Protein AF-A0A528E7I0-F1 (afdb_monomer_lite)

Radius of gyration: 14.81 Å; chains: 1; bounding box: 31×19×43 Å

Foldseek 3Di:
DDDPVNVVVVVVVVVCVVDHAQDWDWDPVVCVVPVHTDIDRQCCPPPVRHPVVD

Sequence (54 aa):
MTSFSSRVAAAAAAIREIFPETPLQENDYLSKKTGARVLLKREDLSPVRSYKIR

Structure (mmCIF, N/CA/C/O backbone):
data_AF-A0A528E7I0-F1
#
_entry.id   AF-A0A528E7I0-F1
#
loop_
_atom_site.group_PDB
_atom_site.id
_atom_site.type_symbol
_atom_site.label_atom_id
_atom_site.label_alt_id
_atom_site.label_comp_id
_atom_site.label_asym_id
_atom_site.label_entity_id
_atom_site.label_seq_id
_atom_site.pdbx_PDB_ins_code
_atom_site.Cartn_x
_atom_site.Cartn_y
_atom_site.Cartn_z
_atom_site.occupancy
_atom_site.B_iso_or_equiv
_atom_site.auth_seq_id
_atom_site.auth_comp_id
_atom_site.auth_asym_id
_atom_site.auth_atom_id
_atom_site.pdbx_PDB_model_num
ATOM 1 N N . MET A 1 1 ? -0.644 12.537 -28.101 1.00 49.66 1 MET A N 1
ATOM 2 C CA . MET A 1 1 ? -0.376 12.917 -26.695 1.00 49.66 1 MET A CA 1
ATOM 3 C C . MET A 1 1 ? -0.713 11.728 -25.811 1.00 49.66 1 MET A C 1
ATOM 5 O O . MET A 1 1 ? -1.868 11.330 -25.793 1.00 49.66 1 MET A O 1
ATOM 9 N N . THR A 1 2 ? 0.249 11.114 -25.121 1.00 63.69 2 THR A N 1
ATOM 10 C CA . THR A 1 2 ? -0.099 10.071 -24.141 1.00 63.69 2 THR A CA 1
ATOM 11 C C . THR A 1 2 ? -0.764 10.734 -22.936 1.00 63.69 2 THR A C 1
ATOM 13 O O . THR A 1 2 ? -0.244 11.725 -22.410 1.00 63.69 2 THR A O 1
ATOM 16 N N . SER A 1 3 ? -1.904 10.202 -22.497 1.00 89.69 3 SER A N 1
ATOM 17 C CA . SER A 1 3 ? -2.568 10.670 -21.277 1.00 89.69 3 SER A CA 1
ATOM 18 C C . SER A 1 3 ? -1.633 10.523 -20.066 1.00 89.69 3 SER A C 1
ATOM 20 O O . SER A 1 3 ? -0.716 9.696 -20.077 1.00 89.69 3 SER A O 1
ATOM 22 N N . PHE A 1 4 ? -1.843 11.324 -19.019 1.00 94.81 4 PHE A N 1
ATOM 23 C CA . PHE A 1 4 ? -1.126 11.173 -17.747 1.00 94.81 4 PHE A CA 1
ATOM 24 C C . PHE A 1 4 ? -1.188 9.722 -17.237 1.00 94.81 4 PHE A C 1
ATOM 26 O O . PHE A 1 4 ? -0.151 9.139 -16.929 1.00 94.81 4 PHE A O 1
ATOM 33 N N . SER A 1 5 ? -2.371 9.103 -17.284 1.00 95.75 5 SER A N 1
ATOM 34 C CA . SER A 1 5 ? -2.595 7.714 -16.874 1.00 95.75 5 SER A CA 1
ATOM 35 C C . SER A 1 5 ? -1.737 6.711 -17.649 1.00 95.75 5 SER A C 1
ATOM 37 O O . SER A 1 5 ? -1.206 5.775 -17.059 1.00 95.75 5 SER A O 1
ATOM 39 N N . SER A 1 6 ? -1.533 6.928 -18.953 1.00 96.44 6 SER A N 1
ATOM 40 C CA . SER A 1 6 ? -0.675 6.061 -19.773 1.00 96.44 6 SER A CA 1
ATOM 41 C C . SER A 1 6 ? 0.788 6.107 -19.321 1.00 96.44 6 SER A C 1
ATOM 43 O O . SER A 1 6 ? 1.451 5.073 -19.286 1.00 96.44 6 SER A O 1
ATOM 45 N N . ARG A 1 7 ? 1.296 7.287 -18.934 1.00 96.38 7 ARG A N 1
ATOM 46 C CA . ARG A 1 7 ? 2.667 7.422 -18.409 1.00 96.38 7 ARG A CA 1
ATOM 47 C C . ARG A 1 7 ? 2.816 6.789 -17.028 1.00 96.38 7 ARG A C 1
ATOM 49 O O . ARG A 1 7 ? 3.820 6.133 -16.778 1.00 96.38 7 ARG A O 1
ATOM 56 N N . VAL A 1 8 ? 1.812 6.940 -16.162 1.00 95.88 8 VAL A N 1
ATOM 57 C CA . VAL A 1 8 ? 1.796 6.291 -14.841 1.00 95.88 8 VAL A CA 1
ATOM 58 C C . VAL A 1 8 ? 1.817 4.767 -14.980 1.00 95.88 8 VAL A C 1
ATOM 60 O O . VAL A 1 8 ? 2.581 4.110 -14.280 1.00 95.88 8 VAL A O 1
ATOM 63 N N . ALA A 1 9 ? 1.046 4.200 -15.914 1.00 95.56 9 ALA A N 1
ATOM 64 C CA . ALA A 1 9 ? 1.044 2.759 -16.169 1.00 95.56 9 ALA A CA 1
ATOM 65 C C . ALA A 1 9 ? 2.416 2.245 -16.645 1.00 95.56 9 ALA A C 1
ATOM 67 O O . ALA A 1 9 ? 2.888 1.220 -16.157 1.00 95.56 9 ALA A O 1
ATOM 68 N N . ALA A 1 10 ? 3.081 2.980 -17.544 1.00 96.44 10 ALA A N 1
ATOM 69 C CA . ALA A 1 10 ? 4.424 2.635 -18.010 1.00 96.44 10 ALA A CA 1
ATOM 70 C C . ALA A 1 10 ? 5.467 2.691 -16.876 1.00 96.44 10 ALA A C 1
ATOM 72 O O . ALA A 1 10 ? 6.254 1.761 -16.719 1.00 96.44 10 ALA A O 1
ATOM 73 N N . ALA A 1 11 ? 5.437 3.740 -16.046 1.00 95.81 11 ALA A N 1
ATOM 74 C CA . ALA A 1 11 ? 6.321 3.857 -14.884 1.00 95.81 11 ALA A CA 1
ATOM 75 C C . ALA A 1 11 ? 6.076 2.737 -13.859 1.00 95.81 11 ALA A C 1
ATOM 77 O O . ALA A 1 11 ? 7.021 2.140 -13.350 1.00 95.81 11 ALA A O 1
ATOM 78 N N . ALA A 1 12 ? 4.808 2.402 -13.595 1.00 95.38 12 ALA A N 1
ATOM 79 C CA . ALA A 1 12 ? 4.453 1.302 -12.708 1.00 95.38 12 ALA A CA 1
ATOM 80 C C . ALA A 1 12 ? 5.030 -0.036 -13.192 1.00 95.38 12 ALA A C 1
ATOM 82 O O . ALA A 1 12 ? 5.538 -0.786 -12.362 1.00 95.38 12 ALA A O 1
ATOM 83 N N . ALA A 1 13 ? 4.988 -0.314 -14.502 1.00 96.12 13 ALA A N 1
ATOM 84 C CA . ALA A 1 13 ? 5.582 -1.517 -15.084 1.00 96.12 13 ALA A CA 1
ATOM 85 C C . ALA A 1 13 ? 7.107 -1.557 -14.885 1.00 96.12 13 ALA A C 1
ATOM 87 O O . ALA A 1 13 ? 7.614 -2.553 -14.379 1.00 96.12 13 ALA A O 1
ATOM 88 N N . ALA A 1 14 ? 7.813 -0.459 -15.178 1.00 96.12 14 ALA A N 1
ATOM 89 C CA . ALA A 1 14 ? 9.264 -0.368 -14.991 1.00 96.12 14 ALA A CA 1
ATOM 90 C C . ALA A 1 14 ? 9.687 -0.567 -13.522 1.00 96.12 14 ALA A C 1
ATOM 92 O O . ALA A 1 14 ? 10.637 -1.284 -13.229 1.00 96.12 14 ALA A O 1
ATOM 93 N N . ILE A 1 15 ? 8.941 0.004 -12.569 1.00 95.06 15 ILE A N 1
ATOM 94 C CA . ILE A 1 15 ? 9.227 -0.160 -11.134 1.00 95.06 15 ILE A CA 1
ATOM 95 C C . ILE A 1 15 ? 9.099 -1.628 -10.689 1.00 95.06 15 ILE A C 1
ATOM 97 O O . ILE A 1 15 ? 9.826 -2.055 -9.790 1.00 95.06 15 ILE A O 1
ATOM 101 N N . ARG A 1 16 ? 8.210 -2.425 -11.307 1.00 95.38 16 ARG A N 1
ATOM 102 C CA . ARG A 1 16 ? 8.037 -3.845 -10.936 1.00 95.38 16 ARG A CA 1
ATOM 103 C C . ARG A 1 16 ? 9.234 -4.722 -11.276 1.00 95.38 16 ARG A C 1
ATOM 105 O O . ARG A 1 16 ? 9.362 -5.785 -10.677 1.00 95.38 16 ARG A O 1
ATOM 112 N N . GLU A 1 17 ? 10.119 -4.270 -12.158 1.00 95.38 17 GLU A N 1
ATOM 113 C CA . GLU A 1 17 ? 11.392 -4.945 -12.425 1.00 95.38 17 GLU A CA 1
ATOM 114 C C . GLU A 1 17 ? 12.412 -4.729 -11.293 1.00 95.38 17 GLU A C 1
ATOM 116 O O . GLU A 1 17 ? 13.346 -5.513 -11.147 1.00 95.38 17 GLU A O 1
ATOM 121 N N . ILE A 1 18 ? 12.224 -3.693 -10.465 1.00 93.00 18 ILE A N 1
ATOM 122 C CA . ILE A 1 18 ? 13.144 -3.316 -9.383 1.00 93.00 18 ILE A CA 1
ATOM 123 C C . ILE A 1 18 ? 12.720 -3.951 -8.051 1.00 93.00 18 ILE A C 1
ATOM 125 O O . ILE A 1 18 ? 13.561 -4.437 -7.296 1.00 93.00 18 ILE A O 1
ATOM 129 N N . PHE A 1 19 ? 11.422 -3.937 -7.730 1.00 93.69 19 PHE A N 1
ATOM 130 C CA . PHE A 1 19 ? 10.884 -4.556 -6.515 1.00 93.69 19 PHE A CA 1
ATOM 131 C C . PHE A 1 19 ? 9.409 -4.969 -6.675 1.00 93.69 19 PHE A C 1
ATOM 133 O O . PHE A 1 19 ? 8.660 -4.353 -7.441 1.00 93.69 19 PHE A O 1
ATOM 140 N N . PRO A 1 20 ? 8.959 -6.010 -5.946 1.00 93.94 20 PRO A N 1
ATOM 141 C CA . PRO A 1 20 ? 7.592 -6.510 -6.054 1.00 93.94 20 PRO A CA 1
ATOM 142 C C . PRO A 1 20 ? 6.559 -5.551 -5.444 1.00 93.94 20 PRO A C 1
ATOM 144 O O . PRO A 1 20 ? 6.875 -4.533 -4.828 1.00 93.94 20 PRO A O 1
ATOM 147 N N . GLU A 1 21 ? 5.280 -5.904 -5.590 1.00 95.75 21 GLU A N 1
ATOM 148 C CA . GLU A 1 21 ? 4.202 -5.215 -4.881 1.00 95.75 21 GLU A CA 1
ATOM 149 C C . GLU A 1 21 ? 4.422 -5.244 -3.366 1.00 95.75 21 GLU A C 1
ATOM 151 O O . GLU A 1 21 ? 4.579 -6.309 -2.773 1.00 95.75 21 GLU A O 1
ATOM 156 N N . THR A 1 22 ? 4.311 -4.091 -2.717 1.00 96.88 22 THR A N 1
ATOM 157 C CA . THR A 1 22 ? 4.104 -4.032 -1.269 1.00 96.88 22 THR A CA 1
ATOM 158 C C . THR A 1 22 ? 2.674 -4.487 -0.936 1.00 96.88 22 THR A C 1
ATOM 160 O O . THR A 1 22 ? 1.733 -4.144 -1.658 1.00 96.88 22 THR A O 1
ATOM 163 N N . PRO A 1 23 ? 2.444 -5.253 0.139 1.00 97.81 23 PRO A N 1
ATOM 164 C CA . PRO A 1 23 ? 1.119 -5.783 0.442 1.00 97.81 23 PRO A CA 1
ATOM 165 C C . PRO A 1 23 ? 0.131 -4.685 0.865 1.00 97.81 23 PRO A C 1
ATOM 167 O O . PRO A 1 23 ? 0.511 -3.642 1.409 1.00 97.81 23 PRO A O 1
ATOM 170 N N . LEU A 1 24 ? -1.157 -4.956 0.645 1.00 98.25 24 LEU A N 1
ATOM 171 C CA . LEU A 1 24 ? -2.250 -4.303 1.363 1.00 98.25 24 LEU A CA 1
ATOM 172 C C . LEU A 1 24 ? -2.574 -5.137 2.599 1.00 98.25 24 LEU A C 1
ATOM 174 O O . LEU A 1 24 ? -2.753 -6.348 2.496 1.00 98.25 24 LEU A O 1
ATOM 178 N N . GLN A 1 25 ? -2.644 -4.495 3.759 1.00 98.38 25 GLN A N 1
ATOM 179 C CA . GLN A 1 25 ? -2.945 -5.164 5.022 1.00 98.38 25 GLN A CA 1
ATOM 180 C C . GLN A 1 25 ? -4.096 -4.476 5.731 1.00 98.38 25 GLN A C 1
ATOM 182 O O . GLN A 1 25 ? -4.132 -3.252 5.814 1.00 98.38 25 GLN A O 1
ATOM 187 N N . GLU A 1 26 ? -5.026 -5.257 6.259 1.00 98.31 26 GLU A N 1
ATOM 188 C CA . GLU A 1 26 ? -6.113 -4.723 7.069 1.00 98.31 26 GLU A CA 1
ATOM 189 C C . GLU A 1 26 ? -5.606 -4.300 8.447 1.00 98.31 26 GLU A C 1
ATOM 191 O O . GLU A 1 26 ? -4.751 -4.955 9.043 1.00 98.31 26 GLU A O 1
ATOM 196 N N . ASN A 1 27 ? -6.103 -3.163 8.931 1.00 98.44 27 ASN A N 1
ATOM 197 C CA . ASN A 1 27 ? -5.825 -2.680 10.273 1.00 98.44 27 ASN A CA 1
ATOM 198 C C . ASN A 1 27 ? -7.085 -2.812 11.130 1.00 98.44 27 ASN A C 1
ATOM 200 O O . ASN A 1 27 ? -7.957 -1.939 11.110 1.00 98.44 27 ASN A O 1
ATOM 204 N N . ASP A 1 28 ? -7.160 -3.894 11.901 1.00 98.38 28 ASP A N 1
ATOM 205 C CA . ASP A 1 28 ? -8.319 -4.215 12.739 1.00 98.38 28 ASP A CA 1
ATOM 206 C C . ASP A 1 28 ? -8.644 -3.113 13.749 1.00 98.38 28 ASP A C 1
ATOM 208 O O . ASP A 1 28 ? -9.810 -2.794 13.977 1.00 98.38 28 ASP A O 1
ATOM 212 N N . TYR A 1 29 ? -7.619 -2.517 14.364 1.00 98.50 29 TYR A N 1
ATOM 213 C CA . TYR A 1 29 ? -7.806 -1.479 15.374 1.00 98.50 29 TYR A CA 1
ATOM 214 C C . TYR A 1 29 ? -8.449 -0.226 14.773 1.00 98.50 29 TYR A C 1
ATOM 216 O O . TYR A 1 29 ? -9.461 0.254 15.284 1.00 98.50 29 TYR A O 1
ATOM 224 N N . LEU A 1 30 ? -7.893 0.291 13.674 1.00 98.38 30 LEU A N 1
ATOM 225 C CA . LEU A 1 30 ? -8.438 1.465 12.994 1.00 98.38 30 LEU A CA 1
ATOM 226 C C . LEU A 1 30 ? -9.806 1.169 12.393 1.00 98.38 30 LEU A C 1
ATOM 228 O O . LEU A 1 30 ? -10.683 2.030 12.452 1.00 98.38 30 LEU A O 1
ATOM 232 N N . SER A 1 31 ? -10.011 -0.044 11.886 1.00 98.56 31 SER A N 1
ATOM 233 C CA . SER A 1 31 ? -11.302 -0.433 11.334 1.00 98.56 31 SER A CA 1
ATOM 234 C C . SER A 1 31 ? -12.391 -0.426 12.407 1.00 98.56 31 SER A C 1
ATOM 236 O O . SER A 1 31 ? -13.428 0.213 12.240 1.00 98.56 31 SER A O 1
ATOM 238 N N . LYS A 1 32 ? -12.114 -1.011 13.580 1.00 98.50 32 LYS A N 1
ATOM 239 C CA . LYS A 1 32 ? -13.018 -0.969 14.744 1.00 98.50 32 LYS A CA 1
ATOM 240 C C . LYS A 1 32 ? -13.238 0.450 15.264 1.00 98.50 32 LYS A C 1
ATOM 242 O O . LYS A 1 32 ? -14.360 0.815 15.589 1.00 98.50 32 LYS A O 1
ATOM 247 N N . LYS A 1 33 ? -12.176 1.256 15.338 1.00 98.56 33 LYS A N 1
ATOM 248 C CA . LYS A 1 33 ? -12.236 2.629 15.859 1.00 98.56 33 LYS A CA 1
ATOM 249 C C . LYS A 1 33 ? -13.047 3.568 14.965 1.00 98.56 33 LYS A C 1
ATOM 251 O O . LYS A 1 33 ? -13.684 4.483 15.475 1.00 98.56 33 LYS A O 1
ATOM 256 N N . THR A 1 34 ? -12.974 3.384 13.650 1.00 98.25 34 THR A N 1
ATOM 257 C CA . THR A 1 34 ? -13.589 4.295 12.670 1.00 98.25 34 THR A CA 1
ATOM 258 C C . THR A 1 34 ? -14.911 3.781 12.107 1.00 98.25 34 THR A C 1
ATOM 260 O O . THR A 1 34 ? -15.648 4.559 11.511 1.00 98.25 34 THR A O 1
ATOM 263 N N . GLY A 1 35 ? -15.215 2.489 12.269 1.00 98.38 35 GLY A N 1
ATOM 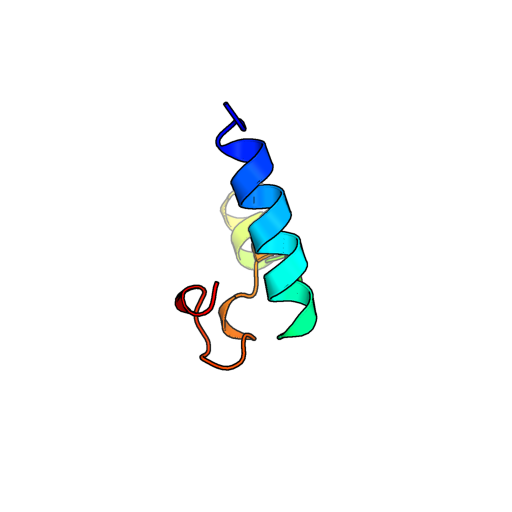264 C CA . GLY A 1 35 ? -16.370 1.839 11.645 1.00 98.38 35 GLY A CA 1
ATOM 265 C C . GLY A 1 35 ? -16.215 1.596 10.137 1.00 98.38 35 GLY A C 1
ATOM 266 O O . GLY A 1 35 ? -17.149 1.113 9.503 1.00 98.38 35 GLY A O 1
ATOM 267 N N . ALA A 1 36 ? -15.055 1.911 9.553 1.00 98.50 36 ALA A N 1
ATOM 268 C CA . ALA A 1 36 ? -14.741 1.681 8.145 1.00 98.50 36 ALA A CA 1
ATOM 269 C C . ALA A 1 36 ? -13.752 0.520 7.983 1.00 98.50 36 ALA A C 1
ATOM 271 O O . ALA A 1 36 ? -13.004 0.206 8.900 1.00 98.50 36 ALA A O 1
ATOM 272 N N . ARG A 1 37 ? -13.679 -0.093 6.797 1.00 98.25 37 ARG A N 1
ATOM 273 C CA . ARG A 1 37 ? -12.617 -1.062 6.487 1.00 98.25 37 ARG A CA 1
ATOM 274 C C . ARG A 1 37 ? -11.324 -0.323 6.137 1.00 98.25 37 ARG A C 1
ATOM 276 O O . ARG A 1 37 ? -11.215 0.245 5.051 1.00 98.25 37 ARG A O 1
ATOM 283 N N . VAL A 1 38 ? -10.346 -0.330 7.041 1.00 98.50 38 VAL A N 1
ATOM 284 C CA . VAL A 1 38 ? -9.072 0.381 6.866 1.00 98.50 38 VAL A CA 1
ATOM 285 C C . VAL A 1 38 ? -7.986 -0.579 6.390 1.00 98.50 38 VAL A C 1
ATOM 287 O O . VAL A 1 38 ? -7.584 -1.492 7.110 1.00 98.50 38 VAL A O 1
ATOM 290 N N . LEU A 1 39 ? -7.472 -0.331 5.184 1.00 98.56 39 LEU A N 1
ATOM 291 C CA . LEU A 1 39 ? -6.349 -1.052 4.585 1.00 98.56 39 LEU A CA 1
ATOM 292 C C . LEU A 1 39 ? -5.118 -0.140 4.519 1.00 98.56 39 LEU A C 1
ATOM 294 O O . LEU A 1 39 ? -5.212 1.021 4.127 1.00 98.56 39 LEU A O 1
ATOM 298 N N . LEU A 1 40 ? -3.953 -0.677 4.865 1.00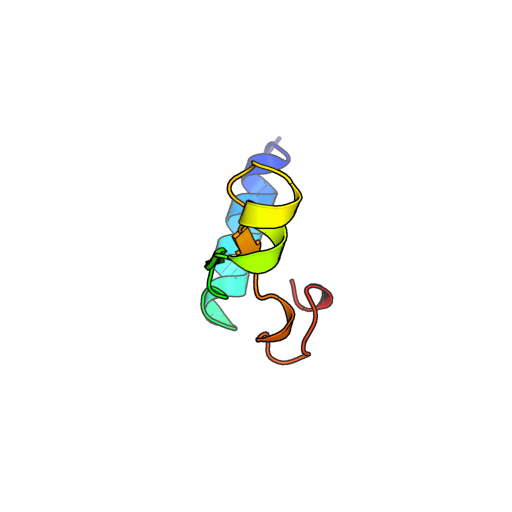 98.12 40 LEU A N 1
ATOM 299 C CA . LEU A 1 40 ? -2.662 -0.005 4.797 1.00 98.12 40 LEU A CA 1
ATOM 300 C C . LEU A 1 40 ? -1.852 -0.557 3.626 1.00 98.12 40 LEU A C 1
ATOM 302 O O . LEU A 1 40 ? -1.617 -1.763 3.542 1.00 98.12 40 LEU A O 1
ATOM 306 N N . LYS A 1 41 ? -1.380 0.331 2.746 1.00 98.00 41 LYS A N 1
ATOM 307 C CA . LYS A 1 41 ? -0.380 -0.002 1.727 1.00 98.00 41 LYS A CA 1
ATOM 308 C C . LYS A 1 41 ? 1.010 0.101 2.344 1.00 98.00 41 LYS A C 1
ATOM 310 O O . LYS A 1 41 ? 1.436 1.186 2.736 1.00 98.00 41 LYS A O 1
ATOM 315 N N . ARG A 1 42 ? 1.707 -1.029 2.452 1.00 97.56 42 ARG A N 1
ATOM 316 C CA . ARG A 1 42 ? 2.970 -1.157 3.196 1.00 97.56 42 ARG A CA 1
ATOM 317 C C . ARG A 1 42 ? 4.198 -0.661 2.422 1.00 97.56 42 ARG A C 1
ATOM 319 O O . ARG A 1 42 ? 5.139 -1.411 2.181 1.00 97.56 42 ARG A O 1
ATOM 326 N N . GLU A 1 43 ? 4.193 0.608 2.013 1.00 97.06 43 GLU A N 1
ATOM 327 C CA . GLU A 1 43 ? 5.314 1.254 1.299 1.00 97.06 43 GLU A CA 1
ATOM 328 C C . GLU A 1 43 ? 6.619 1.302 2.105 1.00 97.06 43 GLU A C 1
ATOM 330 O O . GLU A 1 43 ? 7.707 1.417 1.539 1.00 97.06 43 GLU A O 1
ATOM 335 N N . ASP A 1 44 ? 6.524 1.150 3.423 1.00 95.75 44 ASP A N 1
ATOM 336 C CA . ASP A 1 44 ? 7.654 1.001 4.335 1.00 95.75 44 ASP A CA 1
ATOM 337 C C . ASP A 1 44 ? 8.446 -0.304 4.127 1.00 95.75 44 ASP A C 1
ATOM 339 O O . ASP A 1 44 ? 9.586 -0.397 4.575 1.00 95.75 44 ASP A O 1
ATOM 343 N N . LEU A 1 45 ? 7.882 -1.290 3.418 1.00 95.31 45 LEU A N 1
ATOM 344 C CA . LEU A 1 45 ? 8.562 -2.541 3.058 1.00 95.31 45 LEU A CA 1
ATOM 345 C C . LEU A 1 45 ? 9.354 -2.451 1.743 1.00 95.31 45 LEU A C 1
ATOM 347 O O . LEU A 1 45 ? 9.967 -3.432 1.327 1.00 95.31 45 LEU A O 1
ATOM 351 N N . SER A 1 46 ? 9.348 -1.296 1.074 1.00 94.62 46 SER A N 1
ATOM 352 C CA . SER A 1 46 ? 10.214 -1.046 -0.083 1.00 94.62 46 SER A CA 1
ATOM 353 C C . SER A 1 46 ? 11.702 -0.984 0.324 1.00 94.62 46 SER A C 1
ATOM 355 O O . SER A 1 46 ? 12.005 -0.732 1.494 1.00 94.62 46 SER A O 1
ATOM 357 N N . PRO A 1 47 ? 12.660 -1.149 -0.614 1.00 93.75 47 PRO A N 1
ATOM 358 C CA . PRO A 1 47 ? 14.095 -1.181 -0.296 1.00 93.75 47 PRO A CA 1
ATOM 359 C C . PRO A 1 47 ? 14.622 0.030 0.498 1.00 93.75 47 PRO A C 1
ATOM 361 O O . PRO A 1 47 ? 15.487 -0.127 1.356 1.00 93.75 47 PRO A O 1
ATOM 364 N N . VAL A 1 48 ? 14.069 1.229 0.268 1.00 94.00 48 VAL A N 1
ATOM 365 C CA . VAL A 1 48 ? 14.428 2.470 0.996 1.00 94.00 48 VAL A CA 1
ATOM 366 C C . VAL A 1 48 ? 13.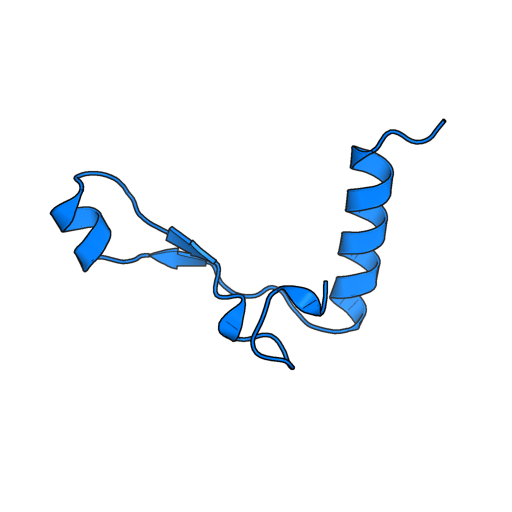404 2.859 2.067 1.00 94.00 48 VAL A C 1
ATOM 368 O O . VAL A 1 48 ? 13.425 3.977 2.581 1.00 94.00 48 VAL A O 1
ATOM 371 N N . ARG A 1 49 ? 12.494 1.937 2.400 1.00 94.38 49 ARG A N 1
ATOM 372 C CA . ARG A 1 49 ? 11.455 2.071 3.430 1.00 94.38 49 ARG A CA 1
ATOM 373 C C . ARG A 1 49 ? 10.545 3.288 3.265 1.00 94.38 49 ARG A C 1
ATOM 375 O O . ARG A 1 49 ? 10.062 3.861 4.240 1.00 94.38 49 ARG A O 1
ATOM 382 N N . SER A 1 50 ? 10.317 3.713 2.027 1.00 94.75 50 SER A N 1
ATOM 383 C CA . SER A 1 50 ? 9.446 4.839 1.707 1.00 94.75 50 SER A CA 1
ATOM 384 C C . SER A 1 50 ? 8.981 4.759 0.259 1.00 94.75 50 SER A C 1
ATOM 386 O O . SER A 1 50 ? 9.667 4.206 -0.595 1.00 94.75 50 SER A O 1
ATOM 388 N N . TYR A 1 51 ? 7.860 5.406 -0.050 1.00 95.38 51 TYR A N 1
ATOM 389 C CA . TYR A 1 51 ? 7.324 5.471 -1.411 1.00 95.38 51 TYR A CA 1
ATOM 390 C C . TYR A 1 51 ? 8.249 6.200 -2.402 1.00 95.38 51 TYR A C 1
ATOM 392 O O . TYR A 1 51 ? 8.036 6.108 -3.604 1.00 95.38 51 TYR A O 1
ATOM 400 N N . LYS A 1 52 ? 9.262 6.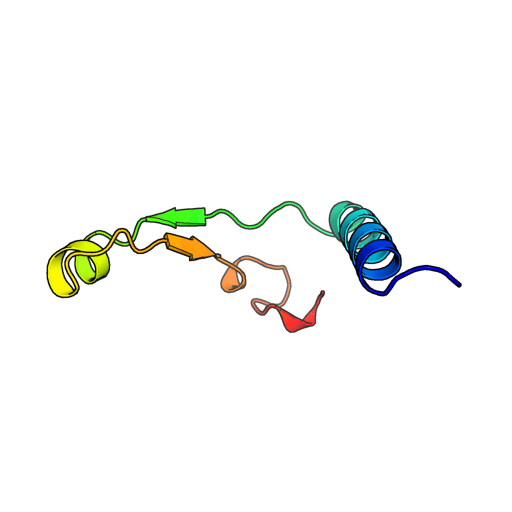939 -1.924 1.00 94.50 52 LYS A N 1
ATOM 401 C CA . LYS A 1 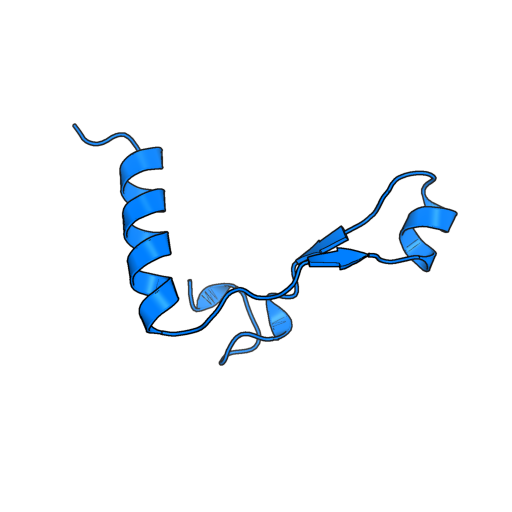52 ? 10.117 7.819 -2.742 1.00 94.50 52 LYS A CA 1
ATOM 402 C C . LYS A 1 52 ? 10.977 7.108 -3.794 1.00 94.50 52 LYS A C 1
ATOM 404 O O . LYS A 1 52 ? 11.508 7.787 -4.659 1.00 94.50 52 LYS A O 1
ATOM 409 N N . ILE A 1 53 ? 11.134 5.786 -3.713 1.00 90.69 53 ILE A N 1
ATOM 410 C CA . ILE A 1 53 ? 11.820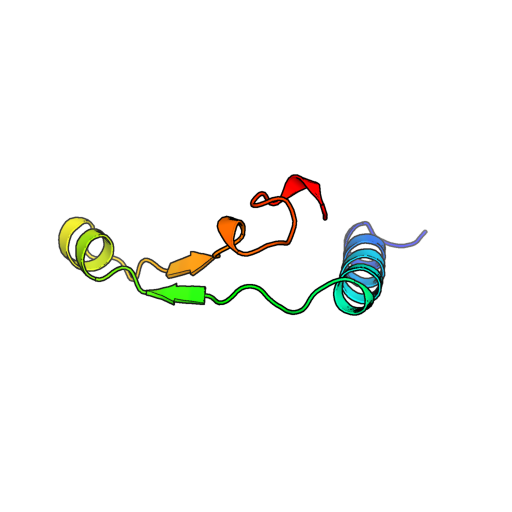 4.987 -4.748 1.00 90.69 53 ILE A CA 1
ATOM 411 C C . ILE A 1 53 ? 10.925 4.662 -5.954 1.00 90.69 53 ILE A C 1
ATOM 413 O O . ILE A 1 53 ? 11.359 3.965 -6.866 1.00 90.69 53 ILE A O 1
ATOM 417 N N . ARG A 1 54 ? 9.663 5.104 -5.924 1.00 91.50 54 ARG A N 1
ATOM 418 C CA . ARG A 1 54 ? 8.748 5.034 -7.064 1.00 91.50 54 ARG A CA 1
ATOM 419 C C . ARG A 1 54 ? 8.903 6.266 -7.961 1.00 91.50 54 ARG A C 1
ATOM 421 O O . ARG A 1 54 ? 10.025 6.482 -8.456 1.00 91.50 54 ARG A O 1
#

pLDDT: mean 94.72, std 7.87, range [49.66, 98.56]

Secondary structure (DSSP, 8-state):
---HHHHHHHHHHHHHTTS-PPPEEE-HHHHHHHSS--EEE-GGGSTTSSGGG-